Protein AF-A0A7X8D515-F1 (afdb_monomer_lite)

Foldseek 3Di:
DVVVVVVVVVVVVVVVVVVVVQVPPPVNVVVCCCVVPVVVVVVVPPPPPQQAADEDDDDDPPPDPVVVVVVVVQDPRRHDD

Secondary structure (DSSP, 8-state):
-HHHHHHHHHHHHHHHHHHHHHTT-HHHHHHHHIIIIIIHHHHHHSPPSS--SB------SS--HHHHHHHHT--TTTB--

Sequence (81 aa):
MQSMKRRIATIYNLGIKEFYSLARDVALMLLIILMFSGVIYSNSKAKPDSLNKAAIAVVDEDQSTLSARLIDALHEPYFLP

Structure (mmCIF, N/CA/C/O backbone):
data_AF-A0A7X8D515-F1
#
_entry.id   AF-A0A7X8D515-F1
#
loop_
_atom_site.group_PDB
_atom_site.id
_atom_site.type_symbol
_atom_site.label_atom_id
_atom_site.label_alt_id
_atom_site.label_comp_id
_atom_site.label_asym_id
_atom_site.label_entity_id
_atom_site.label_seq_id
_atom_site.pdbx_PDB_ins_code
_atom_site.Cartn_x
_atom_site.Cartn_y
_atom_site.Cartn_z
_atom_site.occupancy
_atom_site.B_iso_or_equiv
_atom_site.auth_seq_id
_atom_site.auth_comp_id
_atom_site.auth_asym_id
_atom_site.auth_atom_id
_atom_site.pdbx_PDB_model_num
ATOM 1 N N . MET A 1 1 ? -11.574 20.061 33.037 1.00 63.19 1 MET A N 1
ATOM 2 C CA . MET A 1 1 ? -10.673 18.899 32.824 1.00 63.19 1 MET A CA 1
ATOM 3 C C . MET A 1 1 ? -11.386 17.538 32.873 1.00 63.19 1 MET A C 1
ATOM 5 O O . MET A 1 1 ? -11.105 16.700 32.028 1.00 63.19 1 MET A O 1
ATOM 9 N N . GLN A 1 2 ? -12.328 17.304 33.800 1.00 73.19 2 GLN A N 1
ATOM 10 C 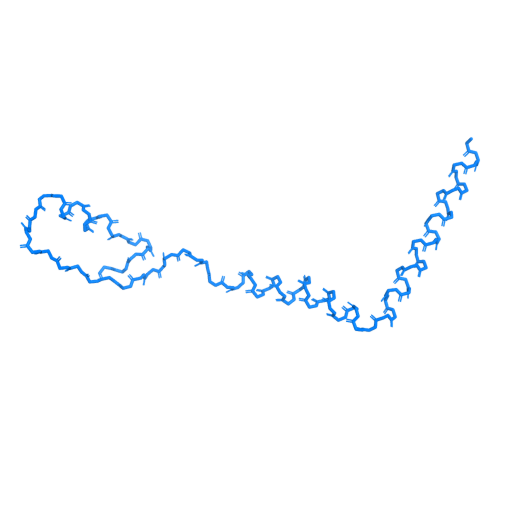CA . GLN A 1 2 ? -13.063 16.024 33.906 1.00 73.19 2 GLN A CA 1
ATOM 11 C C . GLN A 1 2 ? -13.957 15.699 32.690 1.00 73.19 2 GLN A C 1
ATOM 13 O O . GLN A 1 2 ? -14.061 14.545 32.282 1.00 73.19 2 GLN A O 1
ATOM 18 N N . SER A 1 3 ? -14.554 16.715 32.061 1.00 78.94 3 SER A N 1
ATOM 19 C CA . SER A 1 3 ? -15.366 16.558 30.844 1.00 78.94 3 SER A CA 1
ATOM 20 C C . SER A 1 3 ? -14.555 16.057 29.643 1.00 78.94 3 SER A C 1
ATOM 22 O O . SER A 1 3 ? -15.029 15.205 28.896 1.00 78.94 3 SER A O 1
ATOM 24 N N . MET A 1 4 ? -13.316 16.535 29.491 1.00 88.12 4 MET A N 1
ATOM 25 C CA . MET A 1 4 ? -12.406 16.104 28.426 1.00 88.12 4 MET A CA 1
ATOM 26 C C . MET A 1 4 ? -12.025 14.629 28.587 1.00 88.12 4 MET A C 1
ATOM 28 O O . MET A 1 4 ? -12.113 13.862 27.634 1.00 88.12 4 MET A O 1
ATOM 32 N N . LYS A 1 5 ? -11.688 14.208 29.815 1.00 88.38 5 LYS A N 1
ATOM 33 C CA . LYS A 1 5 ? -11.366 12.806 30.119 1.00 88.38 5 LYS A CA 1
ATOM 34 C C . LYS A 1 5 ? -12.534 11.868 29.797 1.00 88.38 5 LYS A C 1
ATOM 36 O O . LYS A 1 5 ? -12.325 10.831 29.178 1.00 88.38 5 LYS A O 1
ATOM 41 N N . ARG A 1 6 ? -13.767 12.260 30.148 1.00 91.44 6 ARG A N 1
ATOM 42 C CA . ARG A 1 6 ? -14.977 11.492 29.803 1.00 91.44 6 ARG A CA 1
ATOM 43 C C . ARG A 1 6 ? -15.199 11.409 28.293 1.00 91.44 6 ARG A C 1
ATOM 45 O O . ARG A 1 6 ? -15.462 10.324 27.795 1.00 91.44 6 ARG A O 1
ATOM 52 N N . ARG A 1 7 ? -15.037 12.517 27.559 1.00 92.81 7 ARG A N 1
ATOM 53 C CA . ARG A 1 7 ? -15.157 12.527 26.090 1.00 92.81 7 ARG A CA 1
ATOM 54 C C . ARG A 1 7 ? -14.161 11.587 25.417 1.00 92.81 7 ARG A C 1
ATOM 56 O O . ARG A 1 7 ? -14.573 10.791 24.582 1.00 92.81 7 ARG A O 1
ATOM 63 N N . ILE A 1 8 ? -12.886 11.643 25.805 1.00 95.12 8 ILE A N 1
ATOM 64 C CA . ILE A 1 8 ? -11.848 10.757 25.256 1.00 95.12 8 ILE A CA 1
ATOM 65 C C . ILE A 1 8 ? -12.193 9.291 25.541 1.00 95.12 8 ILE A C 1
ATOM 67 O O . ILE A 1 8 ? -12.133 8.466 24.634 1.00 95.12 8 ILE A O 1
ATOM 71 N N . ALA A 1 9 ? -12.628 8.972 26.764 1.00 94.88 9 ALA A N 1
ATOM 72 C CA . ALA A 1 9 ? -13.046 7.618 27.115 1.00 94.88 9 ALA A CA 1
ATOM 73 C C . ALA A 1 9 ? -14.246 7.143 26.278 1.00 94.88 9 ALA A C 1
ATOM 75 O O . ALA A 1 9 ? -14.261 6.000 25.827 1.00 94.88 9 ALA A O 1
ATOM 76 N N . THR A 1 10 ? -15.239 8.000 26.025 1.00 95.69 10 THR A N 1
ATOM 77 C CA . THR A 1 10 ? -16.377 7.657 25.160 1.00 95.69 10 THR A CA 1
ATOM 78 C C . THR A 1 10 ? -15.936 7.400 23.722 1.00 95.69 10 THR A C 1
ATOM 80 O O . THR A 1 10 ? -16.334 6.389 23.152 1.00 95.69 10 THR A O 1
ATOM 83 N N . ILE A 1 11 ? -15.092 8.267 23.152 1.00 95.69 11 ILE A N 1
ATOM 84 C CA . ILE A 1 11 ? -14.571 8.111 21.784 1.00 95.69 11 ILE A CA 1
ATOM 85 C C . ILE A 1 11 ? -13.775 6.813 21.661 1.00 95.69 11 ILE A C 1
ATOM 87 O O . ILE A 1 11 ? -13.980 6.066 20.713 1.00 95.69 11 ILE A O 1
ATOM 91 N N . TYR A 1 12 ? -12.920 6.509 22.637 1.00 96.25 12 TYR A N 1
ATOM 92 C CA . TYR A 1 12 ? -12.142 5.272 22.656 1.00 96.25 12 TYR A CA 1
ATOM 93 C C . TYR A 1 12 ? -13.037 4.028 22.698 1.00 96.25 12 TYR A C 1
ATOM 95 O O . TYR A 1 12 ? -12.885 3.120 21.883 1.00 96.25 12 TYR A O 1
ATOM 103 N N . ASN A 1 13 ? -14.022 4.008 23.601 1.00 95.75 13 ASN A N 1
ATOM 104 C CA . ASN A 1 13 ? -14.969 2.898 23.703 1.00 95.75 13 ASN A CA 1
ATOM 105 C C . ASN A 1 13 ? -15.824 2.741 22.440 1.00 95.75 13 ASN A C 1
ATOM 107 O O . ASN A 1 13 ? -16.141 1.618 22.057 1.00 95.75 13 ASN A O 1
ATOM 111 N N . LEU A 1 14 ? -16.214 3.849 21.806 1.00 96.56 14 LEU A N 1
ATOM 112 C CA . LEU A 1 14 ? -16.961 3.814 20.555 1.00 96.56 14 LEU A CA 1
ATOM 113 C C . LEU A 1 14 ? -16.083 3.301 19.413 1.00 96.56 14 LEU A C 1
ATOM 115 O O . LEU A 1 14 ? -16.481 2.371 18.727 1.00 96.56 14 LEU A O 1
ATOM 119 N N . GLY A 1 15 ? -14.864 3.825 19.277 1.00 96.19 15 GLY A N 1
ATOM 120 C CA . GLY A 1 15 ? -13.905 3.378 18.271 1.00 96.19 15 GLY A CA 1
ATOM 121 C C . GLY A 1 15 ? -13.666 1.874 18.352 1.00 96.19 15 GLY A C 1
ATOM 122 O O . GLY A 1 15 ? -13.812 1.181 17.352 1.00 96.19 15 GLY A O 1
ATOM 123 N N . ILE A 1 16 ? -13.410 1.344 19.553 1.00 97.12 16 ILE A N 1
ATOM 124 C CA . ILE A 1 16 ? -13.269 -0.104 19.763 1.00 97.12 16 ILE A CA 1
ATOM 125 C C . ILE A 1 16 ? -14.498 -0.867 19.262 1.00 97.12 16 ILE A C 1
ATOM 127 O O . ILE A 1 16 ? -14.349 -1.866 18.562 1.00 97.12 16 ILE A O 1
ATOM 131 N N . LYS A 1 17 ? -15.711 -0.412 19.594 1.00 95.31 17 LYS A N 1
ATOM 132 C CA . LYS A 1 17 ? -16.947 -1.074 19.150 1.00 95.31 17 LYS A CA 1
ATOM 133 C C . LYS A 1 17 ? -17.070 -1.097 17.631 1.00 95.31 17 LYS A C 1
ATOM 135 O O . LYS A 1 17 ? -17.431 -2.138 17.090 1.00 95.31 17 LYS A O 1
ATOM 140 N N . GLU A 1 18 ? -16.733 0.001 16.964 1.00 95.50 18 GLU A N 1
ATOM 141 C CA . GLU A 1 18 ? -16.770 0.079 15.502 1.00 95.50 18 GLU A CA 1
ATOM 142 C C .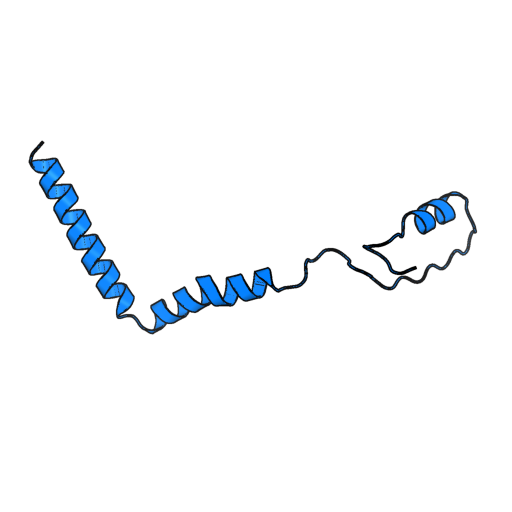 GLU A 1 18 ? -15.738 -0.855 14.860 1.00 95.50 18 GLU A C 1
ATOM 144 O O . GLU A 1 18 ? -16.069 -1.566 13.917 1.00 95.50 18 GLU A O 1
ATOM 149 N N . PHE A 1 19 ? -14.529 -0.975 15.421 1.00 94.62 19 PHE A N 1
ATOM 150 C CA . PHE A 1 19 ? -13.548 -1.961 14.948 1.00 94.62 19 PHE A CA 1
ATOM 151 C C . PHE A 1 19 ? -14.034 -3.406 15.127 1.00 94.62 19 PHE A C 1
ATOM 153 O O . PHE A 1 19 ? -13.864 -4.227 14.228 1.00 94.62 19 PHE A O 1
ATOM 160 N N . TYR A 1 20 ? -14.690 -3.726 16.247 1.00 95.31 20 TYR A N 1
ATOM 161 C CA . TYR A 1 20 ? -15.319 -5.039 16.441 1.00 95.31 20 TYR A CA 1
ATOM 162 C C . TYR A 1 20 ? -16.526 -5.276 15.522 1.00 95.31 20 TYR A C 1
ATOM 164 O O . TYR A 1 20 ? -16.864 -6.425 15.232 1.00 95.31 20 TYR A O 1
ATOM 172 N N . SER A 1 21 ? -17.223 -4.217 15.113 1.00 93.44 21 SER A N 1
ATOM 173 C CA . SER A 1 21 ? -18.295 -4.287 14.118 1.00 93.44 21 SER A CA 1
ATOM 174 C C . SER A 1 21 ? -17.712 -4.600 12.740 1.00 93.44 21 SER A C 1
ATOM 176 O O . SER A 1 21 ? -18.074 -5.605 12.133 1.00 93.44 21 SER A O 1
ATOM 178 N N . LEU A 1 22 ? -16.708 -3.825 12.321 1.00 94.75 22 LEU A N 1
ATOM 179 C CA . LEU A 1 22 ? -15.968 -4.003 11.074 1.00 94.75 22 LEU A CA 1
ATOM 180 C C . LEU A 1 22 ? -15.370 -5.409 10.952 1.00 94.75 22 LEU A C 1
ATOM 182 O O . LEU A 1 22 ? -15.523 -6.051 9.922 1.00 94.75 22 LEU A O 1
ATOM 186 N N . ALA A 1 23 ? -14.750 -5.920 12.019 1.00 93.56 23 ALA A N 1
ATOM 187 C CA . ALA A 1 23 ? -14.133 -7.247 12.022 1.00 93.56 23 ALA A CA 1
ATOM 188 C C . ALA A 1 23 ? -15.130 -8.401 11.805 1.00 93.56 23 ALA A C 1
ATOM 190 O O . ALA A 1 23 ? -14.721 -9.500 11.434 1.00 93.56 23 ALA A O 1
ATOM 191 N N . ARG A 1 24 ? -16.428 -8.177 12.053 1.00 94.81 24 ARG A N 1
ATOM 192 C CA . ARG A 1 24 ? -17.492 -9.166 11.824 1.00 94.81 24 ARG A CA 1
ATOM 193 C C . ARG A 1 24 ? -18.101 -9.086 10.427 1.00 94.81 24 ARG A C 1
ATOM 195 O O . ARG A 1 24 ? -18.753 -10.042 10.014 1.00 94.81 24 ARG A O 1
ATOM 202 N N . ASP A 1 25 ? -17.873 -7.999 9.697 1.00 96.75 25 ASP A N 1
ATOM 203 C CA . ASP A 1 25 ? -18.228 -7.913 8.284 1.00 96.75 25 ASP A CA 1
ATOM 204 C C . ASP A 1 25 ? -17.174 -8.655 7.447 1.00 96.75 25 ASP A C 1
ATOM 206 O O . ASP A 1 25 ? -16.119 -8.126 7.094 1.00 96.75 25 ASP A O 1
ATOM 210 N N . VAL A 1 26 ? -17.453 -9.927 7.155 1.00 95.31 26 VAL A N 1
ATOM 211 C CA . VAL A 1 26 ? -16.525 -10.822 6.447 1.00 95.31 26 VAL A CA 1
ATOM 212 C C . VAL A 1 26 ? -16.196 -10.306 5.045 1.00 95.31 26 VAL A C 1
ATOM 214 O O . VAL A 1 26 ? -15.042 -10.385 4.626 1.00 95.31 26 VAL A O 1
ATOM 217 N N . ALA A 1 27 ? -17.179 -9.767 4.320 1.00 97.00 27 ALA A N 1
ATOM 218 C CA . ALA A 1 27 ? -16.970 -9.281 2.959 1.00 97.00 27 ALA A CA 1
ATOM 219 C C . ALA A 1 27 ? -16.027 -8.072 2.953 1.00 97.00 27 ALA A C 1
ATOM 221 O O . ALA A 1 27 ? -15.067 -8.033 2.179 1.00 97.00 27 ALA A O 1
ATOM 222 N N . LEU A 1 28 ? -16.257 -7.118 3.858 1.00 96.56 28 LEU A N 1
ATOM 223 C CA . LEU A 1 28 ? -15.417 -5.932 3.974 1.00 96.56 28 LEU A CA 1
ATOM 224 C C . LEU A 1 28 ? -14.011 -6.273 4.488 1.00 96.56 28 LEU A C 1
ATOM 226 O O . LEU A 1 28 ? -13.031 -5.754 3.959 1.00 96.56 28 LEU A O 1
ATOM 230 N N . MET A 1 29 ? -13.882 -7.195 5.447 1.00 97.50 29 MET A N 1
ATOM 231 C CA . MET A 1 29 ? -12.577 -7.673 5.923 1.00 97.50 29 MET A CA 1
ATOM 232 C C . MET A 1 29 ? -11.768 -8.362 4.821 1.00 97.50 29 MET A C 1
ATOM 234 O O . MET A 1 29 ? -10.573 -8.095 4.682 1.00 97.50 29 MET A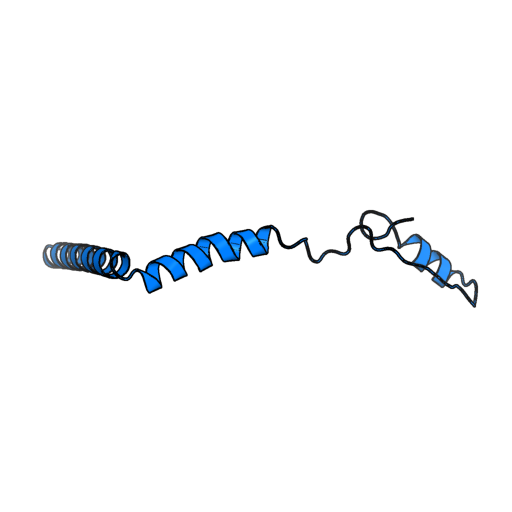 O 1
ATOM 238 N N . LEU A 1 30 ? -12.406 -9.205 4.003 1.00 97.94 30 LEU A N 1
ATOM 239 C CA . LEU A 1 30 ? -11.761 -9.812 2.836 1.00 97.94 30 LEU A CA 1
ATOM 240 C C . LEU A 1 30 ? -11.294 -8.748 1.845 1.00 97.94 30 LEU A C 1
ATOM 242 O O . LEU A 1 30 ? -10.174 -8.835 1.346 1.00 97.94 30 LEU A O 1
ATOM 246 N N . LEU A 1 31 ? -12.114 -7.724 1.594 1.00 97.56 31 LEU A N 1
ATOM 247 C CA . LEU A 1 31 ? -11.746 -6.617 0.717 1.00 97.56 31 LEU A CA 1
ATOM 248 C C . LEU A 1 31 ? -10.561 -5.822 1.275 1.00 97.56 31 LEU A C 1
ATOM 250 O O . LEU A 1 31 ? -9.640 -5.513 0.525 1.00 97.56 31 LEU A O 1
ATOM 254 N N . ILE A 1 32 ? -10.531 -5.541 2.581 1.00 97.00 32 ILE A N 1
ATOM 255 C CA . ILE A 1 32 ? -9.394 -4.883 3.243 1.00 97.00 32 ILE A CA 1
ATOM 256 C C . ILE A 1 32 ? -8.119 -5.712 3.049 1.00 97.00 32 ILE A C 1
ATOM 258 O O . ILE A 1 32 ? -7.118 -5.184 2.571 1.00 97.00 32 ILE A O 1
ATOM 262 N N . ILE A 1 33 ? -8.148 -7.011 3.354 1.00 97.56 33 ILE A N 1
ATOM 263 C CA . ILE A 1 33 ? -6.980 -7.892 3.188 1.00 97.56 33 ILE A CA 1
ATOM 264 C C . ILE A 1 33 ? -6.545 -7.946 1.717 1.00 97.56 33 ILE A C 1
ATOM 266 O O . ILE A 1 33 ? -5.358 -7.840 1.409 1.00 97.56 33 ILE A O 1
ATOM 270 N N . LEU A 1 34 ? -7.495 -8.058 0.788 1.00 96.94 34 LEU A N 1
ATOM 271 C CA . LEU A 1 34 ? -7.210 -8.072 -0.643 1.00 96.94 34 LEU A CA 1
ATOM 272 C C . LEU A 1 34 ? -6.522 -6.777 -1.088 1.00 96.94 34 LEU A C 1
ATOM 274 O O . LEU A 1 34 ? -5.486 -6.837 -1.746 1.00 96.94 34 LEU A O 1
ATOM 278 N N . MET A 1 35 ? -7.063 -5.618 -0.718 1.00 97.44 35 MET A N 1
ATOM 279 C CA . MET A 1 35 ? -6.550 -4.315 -1.149 1.00 97.44 35 MET A CA 1
ATOM 280 C C . MET A 1 35 ? -5.202 -3.987 -0.504 1.00 97.44 35 MET A C 1
ATOM 282 O O . MET A 1 35 ? -4.275 -3.566 -1.189 1.00 97.44 35 MET A O 1
ATOM 286 N N . PHE A 1 36 ? -5.058 -4.223 0.800 1.00 96.12 36 PHE A N 1
ATOM 287 C CA . PHE A 1 36 ? -3.846 -3.865 1.542 1.00 96.12 36 PHE A CA 1
ATOM 288 C C . PHE A 1 36 ? -2.761 -4.945 1.535 1.00 96.12 36 PHE A C 1
ATOM 290 O O . PHE A 1 36 ? -1.669 -4.714 2.044 1.00 96.12 36 PHE A O 1
ATOM 297 N N . SER A 1 37 ? -3.018 -6.128 0.982 1.00 95.31 37 SER A N 1
ATOM 298 C CA . SER A 1 37 ? -1.991 -7.166 0.829 1.00 95.31 37 SER A CA 1
ATOM 299 C C . SER A 1 37 ? -1.902 -7.662 -0.603 1.00 95.31 37 SER A C 1
ATOM 301 O O . SER A 1 37 ? -0.854 -7.513 -1.222 1.00 95.31 37 SER A O 1
ATOM 303 N N . GLY A 1 38 ? -2.988 -8.207 -1.155 1.00 94.88 38 GLY A N 1
ATOM 304 C CA . GLY A 1 38 ? -2.995 -8.782 -2.503 1.00 94.88 38 GLY A CA 1
ATOM 305 C C . GLY A 1 38 ? -2.643 -7.763 -3.588 1.00 94.88 38 GLY A C 1
ATOM 306 O O . GLY A 1 38 ? -1.710 -7.979 -4.360 1.00 94.88 38 GLY A O 1
ATOM 307 N N . VAL A 1 39 ? -3.345 -6.629 -3.615 1.00 94.38 39 VAL A N 1
ATOM 308 C CA . VAL A 1 39 ? -3.130 -5.572 -4.615 1.00 94.38 39 VAL A CA 1
ATOM 309 C C . VAL A 1 39 ? -1.755 -4.934 -4.448 1.00 94.38 39 VAL A C 1
ATOM 311 O O . VAL A 1 39 ? -1.052 -4.764 -5.443 1.00 94.38 39 VAL A O 1
ATOM 314 N N . ILE A 1 40 ? -1.326 -4.637 -3.217 1.00 93.00 40 ILE A N 1
ATOM 315 C CA . ILE A 1 40 ? 0.017 -4.089 -2.965 1.00 93.00 40 ILE A CA 1
ATOM 316 C C . ILE A 1 40 ? 1.094 -5.069 -3.434 1.00 93.00 40 ILE A C 1
ATOM 318 O O . ILE A 1 40 ? 1.962 -4.689 -4.210 1.00 93.00 40 ILE A O 1
ATOM 322 N N . TYR A 1 41 ? 1.006 -6.340 -3.043 1.00 93.06 41 TYR A N 1
ATOM 323 C CA . TYR A 1 41 ? 1.951 -7.373 -3.462 1.00 93.06 41 TYR A CA 1
ATOM 324 C C . TYR A 1 41 ? 1.995 -7.533 -4.985 1.00 93.06 41 TYR A C 1
ATOM 326 O O . TYR A 1 41 ? 3.077 -7.628 -5.563 1.00 93.06 41 TYR A O 1
ATOM 334 N N . SER A 1 42 ? 0.831 -7.528 -5.640 1.00 90.38 42 SER 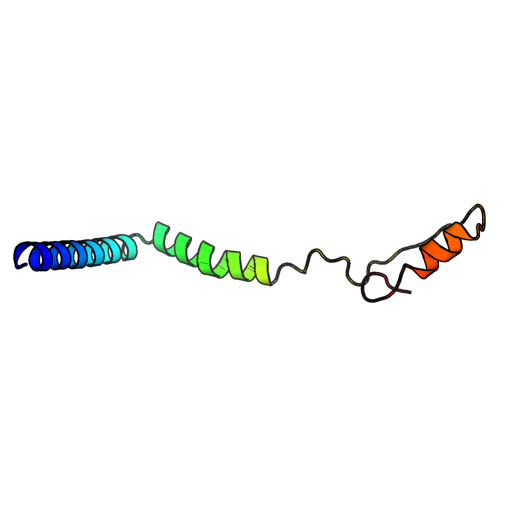A N 1
ATOM 335 C CA . SER A 1 42 ? 0.737 -7.605 -7.098 1.00 90.38 42 SER A CA 1
ATOM 336 C C . SER A 1 42 ? 1.392 -6.403 -7.773 1.00 90.38 42 SER A C 1
ATOM 338 O O . SER A 1 42 ? 2.107 -6.592 -8.748 1.00 90.38 42 SER A O 1
ATOM 340 N N . ASN A 1 43 ? 1.194 -5.186 -7.260 1.00 85.62 43 ASN A N 1
ATOM 341 C CA . ASN A 1 43 ? 1.816 -3.980 -7.814 1.00 85.62 43 ASN A CA 1
ATOM 342 C C . ASN A 1 43 ? 3.322 -3.925 -7.536 1.00 85.62 43 ASN A C 1
ATOM 344 O O . ASN A 1 43 ? 4.087 -3.548 -8.410 1.00 85.62 43 ASN A O 1
ATOM 348 N N . SER A 1 44 ? 3.776 -4.347 -6.353 1.00 81.88 44 SER A N 1
ATOM 349 C CA . SER A 1 44 ? 5.209 -4.408 -6.037 1.00 81.88 44 SER A CA 1
ATOM 350 C C . SER A 1 44 ? 5.958 -5.461 -6.857 1.00 81.88 44 SER A C 1
ATOM 352 O O . SER A 1 44 ? 7.164 -5.338 -7.048 1.00 81.88 44 SER A O 1
ATOM 354 N N . LYS A 1 45 ? 5.267 -6.516 -7.309 1.00 76.94 45 LYS A N 1
ATOM 355 C CA . LYS A 1 45 ? 5.831 -7.559 -8.180 1.00 76.94 45 LYS A CA 1
ATOM 356 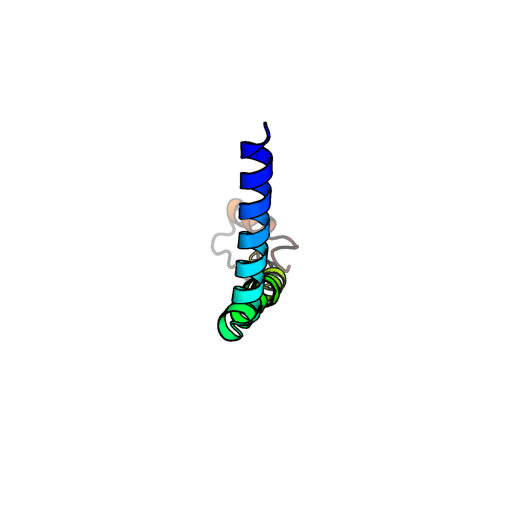C C . LYS A 1 45 ? 5.561 -7.352 -9.661 1.00 76.94 45 LYS A C 1
ATOM 358 O O . LYS A 1 45 ? 6.200 -8.029 -10.470 1.00 76.94 45 LYS A O 1
ATOM 363 N N . ALA A 1 46 ? 4.633 -6.470 -10.024 1.00 69.06 46 ALA A N 1
ATOM 364 C CA . ALA A 1 46 ? 4.530 -5.999 -11.390 1.00 69.06 46 ALA A CA 1
ATOM 365 C C . ALA A 1 46 ? 5.911 -5.449 -11.752 1.00 69.06 46 ALA A C 1
ATOM 367 O O . ALA A 1 46 ? 6.484 -4.646 -11.013 1.00 69.06 46 ALA A O 1
ATOM 368 N N . LYS A 1 47 ? 6.503 -6.020 -12.807 1.00 63.28 47 LYS A N 1
ATOM 369 C CA . LYS A 1 47 ? 7.842 -5.654 -13.268 1.00 63.28 47 LYS A CA 1
ATOM 370 C C . LYS A 1 47 ? 7.915 -4.128 -13.355 1.00 63.28 47 LYS A C 1
ATOM 372 O O . LYS A 1 47 ? 6.925 -3.532 -13.775 1.00 63.28 47 LYS A O 1
ATOM 377 N N . PRO A 1 48 ? 9.036 -3.502 -12.963 1.00 62.09 48 PRO A N 1
ATOM 378 C CA . PRO A 1 48 ? 9.163 -2.067 -13.128 1.00 62.09 48 PRO A CA 1
ATOM 379 C C . PRO A 1 48 ? 8.873 -1.730 -14.594 1.00 62.09 48 PRO A C 1
ATOM 381 O O . PRO A 1 48 ? 9.429 -2.369 -15.484 1.00 62.09 48 PRO A O 1
ATOM 384 N N . ASP A 1 49 ? 8.013 -0.738 -14.832 1.00 58.34 49 ASP A N 1
ATOM 385 C CA . ASP A 1 49 ? 7.700 -0.202 -16.170 1.00 58.34 49 ASP A CA 1
ATOM 386 C C . ASP A 1 49 ? 8.940 0.391 -16.876 1.00 58.34 49 ASP A C 1
ATOM 388 O O . ASP A 1 49 ? 8.849 0.947 -17.971 1.00 58.34 49 ASP A O 1
ATOM 392 N N . SER A 1 50 ? 10.123 0.298 -16.261 1.00 63.81 50 SER A N 1
ATOM 393 C CA . SER A 1 50 ? 11.374 0.622 -16.914 1.00 63.81 50 SER A CA 1
ATOM 394 C C . SER A 1 50 ? 11.692 -0.437 -17.964 1.00 63.81 50 SER A C 1
ATOM 396 O O . SER A 1 50 ? 11.783 -1.634 -17.691 1.00 63.81 50 SER A O 1
ATOM 398 N N . LEU A 1 51 ? 11.887 0.042 -19.189 1.00 64.06 51 LEU A N 1
ATOM 399 C CA . LEU A 1 51 ? 12.451 -0.716 -20.293 1.00 64.06 51 LEU A CA 1
ATOM 400 C C . LEU A 1 51 ? 13.693 -1.470 -19.784 1.00 64.06 51 LEU A C 1
ATOM 402 O O . LEU A 1 51 ? 14.665 -0.851 -19.368 1.00 64.06 51 LEU A O 1
ATOM 406 N N . ASN A 1 52 ? 13.637 -2.796 -19.705 1.00 70.06 52 ASN A N 1
ATOM 407 C CA . ASN A 1 52 ? 14.728 -3.613 -19.181 1.00 70.06 52 ASN A CA 1
ATOM 408 C C . ASN A 1 52 ? 15.031 -4.685 -20.211 1.00 70.06 52 ASN A C 1
ATOM 410 O O . ASN A 1 52 ? 14.180 -5.540 -20.471 1.00 70.06 52 ASN A O 1
ATOM 414 N N . LYS A 1 53 ? 16.227 -4.620 -20.800 1.00 73.31 53 LYS A N 1
ATOM 415 C CA . LYS A 1 53 ? 16.677 -5.550 -21.840 1.00 73.31 53 LYS A CA 1
ATOM 416 C C . LYS A 1 53 ? 15.686 -5.660 -23.003 1.00 73.31 53 LYS A C 1
ATOM 418 O O . LYS A 1 53 ? 15.365 -6.758 -23.457 1.00 73.31 53 LYS A O 1
ATOM 423 N N . ALA A 1 54 ? 15.169 -4.526 -23.470 1.00 76.81 54 ALA A N 1
ATOM 424 C CA . ALA A 1 54 ? 14.333 -4.517 -24.660 1.00 76.81 54 ALA A CA 1
ATOM 425 C C . ALA A 1 54 ? 15.173 -4.891 -25.888 1.00 76.81 54 ALA A C 1
ATOM 427 O O . ALA A 1 54 ? 16.260 -4.351 -26.095 1.00 76.81 54 ALA A O 1
ATOM 428 N N . ALA A 1 55 ? 14.663 -5.821 -26.696 1.00 77.94 55 ALA A N 1
ATOM 429 C CA . ALA A 1 55 ? 15.243 -6.130 -27.995 1.00 77.94 55 ALA A CA 1
ATOM 430 C C . ALA A 1 55 ? 14.900 -4.995 -28.968 1.00 77.94 55 ALA A C 1
ATOM 432 O O . ALA A 1 55 ? 13.722 -4.687 -29.162 1.00 77.94 55 ALA A O 1
ATOM 433 N N . ILE A 1 56 ? 15.919 -4.378 -29.565 1.00 82.81 56 ILE A N 1
ATOM 434 C CA . ILE A 1 56 ? 15.762 -3.318 -30.559 1.00 82.81 56 ILE A CA 1
ATOM 435 C C . ILE A 1 56 ? 16.566 -3.672 -31.810 1.00 82.81 56 ILE A C 1
ATOM 437 O O . ILE A 1 56 ? 17.693 -4.142 -31.719 1.00 82.81 56 ILE A O 1
ATOM 441 N N . ALA A 1 57 ? 15.969 -3.469 -32.981 1.00 85.56 57 ALA A N 1
ATOM 442 C CA . ALA A 1 57 ? 16.657 -3.557 -34.261 1.00 85.56 57 ALA A CA 1
ATOM 443 C C . ALA A 1 57 ? 16.710 -2.151 -34.857 1.00 85.56 57 ALA A C 1
ATOM 445 O O . ALA A 1 57 ? 15.678 -1.482 -34.933 1.00 85.56 57 ALA A O 1
ATOM 446 N N . VAL A 1 58 ? 17.898 -1.700 -35.260 1.00 84.62 58 VAL A N 1
ATOM 447 C CA . VAL A 1 58 ? 18.083 -0.387 -35.886 1.00 84.62 58 VAL A CA 1
ATOM 448 C C . VAL A 1 58 ? 18.360 -0.565 -37.373 1.00 84.62 58 VAL A C 1
ATOM 450 O O . VAL A 1 58 ? 19.205 -1.369 -37.758 1.00 84.62 58 VAL A O 1
ATOM 453 N N . VAL A 1 59 ? 17.648 0.195 -38.203 1.00 88.88 59 VAL A N 1
ATOM 454 C CA . VAL A 1 59 ? 17.896 0.311 -39.644 1.00 88.88 59 VAL A CA 1
ATOM 455 C C . VAL A 1 59 ? 18.329 1.750 -39.909 1.00 88.88 59 VAL A C 1
ATOM 457 O O . VAL A 1 59 ? 17.564 2.673 -39.639 1.00 88.88 59 VAL A O 1
ATOM 460 N N . ASP A 1 60 ? 19.560 1.935 -40.387 1.00 89.12 60 ASP A N 1
ATOM 461 C CA . ASP A 1 60 ? 20.115 3.250 -40.726 1.00 89.12 60 ASP A CA 1
ATOM 462 C C . ASP A 1 60 ? 20.242 3.392 -42.249 1.00 89.12 60 ASP A C 1
ATOM 464 O O . ASP A 1 60 ? 21.137 2.812 -42.867 1.00 89.12 60 ASP A O 1
ATOM 468 N N . GLU A 1 61 ? 19.310 4.130 -42.856 1.00 89.19 61 GLU A N 1
ATOM 469 C CA . GLU A 1 61 ? 19.244 4.337 -44.310 1.00 89.19 61 GLU A CA 1
ATOM 470 C C . GLU A 1 61 ? 20.175 5.458 -44.809 1.00 89.19 61 GLU A C 1
ATOM 472 O O . GLU A 1 61 ? 20.539 5.459 -45.983 1.00 89.19 61 GLU A O 1
ATOM 477 N N . ASP A 1 62 ? 20.580 6.386 -43.933 1.00 89.06 62 ASP A N 1
ATOM 478 C CA . ASP A 1 62 ? 21.333 7.604 -44.293 1.00 89.06 62 ASP A CA 1
ATOM 479 C C . ASP A 1 62 ? 22.762 7.626 -43.709 1.00 89.06 62 ASP A C 1
ATOM 481 O O . ASP A 1 62 ? 23.577 8.470 -44.071 1.00 89.06 62 ASP A O 1
ATOM 485 N N . GLN A 1 63 ? 23.103 6.689 -42.812 1.00 87.94 63 GLN A N 1
ATOM 486 C CA . GLN A 1 63 ? 24.442 6.524 -42.211 1.00 87.94 63 GLN A CA 1
ATOM 487 C C . GLN A 1 63 ? 25.032 7.835 -41.669 1.00 87.94 63 GLN A C 1
ATOM 489 O O . GLN A 1 63 ? 26.224 8.134 -41.798 1.00 87.94 63 GLN A O 1
ATOM 494 N N . SER A 1 64 ? 24.172 8.652 -41.068 1.00 93.25 64 SER A N 1
ATOM 495 C CA . SER A 1 64 ? 24.528 9.985 -40.603 1.00 93.25 64 SER A CA 1
ATOM 496 C C . SER A 1 64 ? 25.335 9.946 -39.296 1.00 93.25 64 SER A C 1
ATOM 498 O O . SER A 1 64 ? 25.226 9.047 -38.463 1.00 93.25 64 SER A O 1
ATOM 500 N N . THR A 1 65 ? 26.109 10.999 -39.024 1.00 90.31 65 THR A N 1
ATOM 501 C CA . THR A 1 65 ? 26.803 11.124 -37.727 1.00 90.31 65 THR A CA 1
ATOM 502 C C . THR A 1 65 ? 25.826 11.261 -36.549 1.00 90.31 65 THR A C 1
ATOM 504 O O . THR A 1 65 ? 26.186 10.970 -35.410 1.00 90.31 65 THR A O 1
ATOM 507 N N . LEU A 1 66 ? 24.591 11.716 -36.794 1.00 89.69 66 LEU A N 1
ATOM 508 C CA . LEU A 1 66 ? 23.554 11.828 -35.768 1.00 89.69 66 LEU A CA 1
ATOM 509 C C . LEU A 1 66 ? 22.940 10.462 -35.428 1.00 89.69 66 LEU A C 1
ATOM 511 O O . LEU A 1 66 ? 22.761 10.169 -34.247 1.00 89.69 66 LEU A O 1
ATOM 515 N N . SER A 1 67 ? 22.653 9.630 -36.434 1.00 90.81 67 SER A N 1
ATOM 516 C CA . SER A 1 67 ? 22.116 8.276 -36.237 1.00 90.81 67 SER A CA 1
ATOM 517 C C . SER A 1 67 ? 23.101 7.400 -35.470 1.00 90.81 67 SER A C 1
ATOM 519 O O . SER A 1 67 ? 22.697 6.771 -34.496 1.00 90.81 67 SER A O 1
ATOM 521 N N . ALA A 1 68 ? 24.398 7.471 -35.784 1.00 89.31 68 ALA A N 1
ATOM 522 C CA . ALA A 1 68 ? 25.438 6.787 -35.010 1.00 89.31 68 ALA A CA 1
ATOM 523 C C . ALA A 1 68 ? 25.401 7.154 -33.511 1.00 89.31 68 ALA A C 1
ATOM 525 O O . ALA A 1 68 ? 25.416 6.277 -32.655 1.00 89.31 68 ALA A O 1
ATOM 526 N N . ARG A 1 69 ? 25.246 8.445 -33.175 1.00 90.50 69 A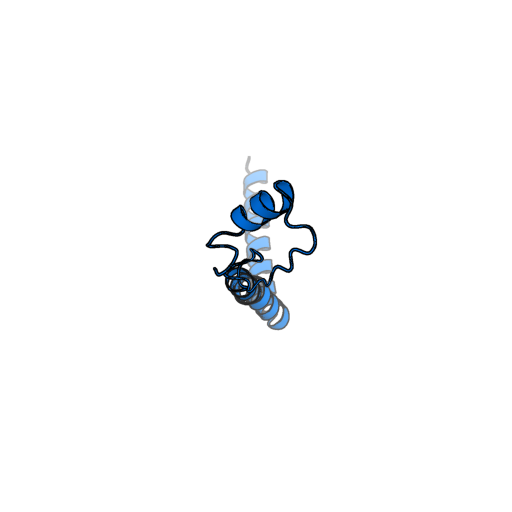RG A N 1
ATOM 527 C CA . ARG A 1 69 ? 25.151 8.900 -31.772 1.00 90.50 69 ARG A CA 1
ATOM 528 C C . ARG A 1 69 ? 23.885 8.422 -31.060 1.00 90.50 69 ARG A C 1
ATOM 530 O O . ARG A 1 69 ? 23.910 8.239 -29.848 1.00 90.50 69 ARG A O 1
ATOM 537 N N . LEU A 1 70 ? 22.777 8.275 -31.786 1.00 88.50 70 LEU A N 1
ATOM 538 C CA . LEU A 1 70 ? 21.528 7.740 -31.237 1.00 88.50 70 LEU A CA 1
ATOM 539 C C . LEU A 1 70 ? 21.629 6.233 -30.989 1.00 88.50 70 LEU A C 1
ATOM 541 O O . LEU A 1 70 ? 21.133 5.763 -29.970 1.00 88.50 70 LEU A O 1
ATOM 545 N N . ILE A 1 71 ? 22.296 5.501 -31.884 1.00 88.69 71 ILE A N 1
ATOM 546 C CA . ILE A 1 71 ? 22.554 4.064 -31.736 1.00 88.69 71 ILE A CA 1
ATOM 547 C C . ILE A 1 71 ? 23.482 3.813 -30.549 1.00 88.69 71 ILE A C 1
ATOM 549 O O . ILE A 1 71 ? 23.159 2.991 -29.700 1.00 88.69 71 ILE A O 1
ATOM 553 N N . ASP A 1 72 ? 24.563 4.584 -30.421 1.00 87.38 72 ASP A N 1
ATOM 554 C CA . ASP A 1 72 ? 25.495 4.481 -29.289 1.00 87.38 72 ASP A CA 1
ATOM 555 C C . ASP A 1 72 ? 24.830 4.793 -27.936 1.00 87.38 72 ASP A C 1
ATOM 557 O O . ASP A 1 72 ? 25.295 4.352 -26.884 1.00 87.38 72 ASP A O 1
ATOM 561 N N . ALA A 1 73 ? 23.725 5.547 -27.936 1.00 85.62 73 ALA A N 1
ATOM 562 C CA . ALA A 1 73 ? 22.951 5.817 -26.729 1.00 85.62 73 ALA A CA 1
ATOM 563 C C . ALA A 1 73 ? 22.094 4.615 -26.279 1.00 85.62 73 ALA A C 1
ATOM 565 O O . ALA A 1 73 ? 21.629 4.606 -25.135 1.00 85.62 73 ALA A O 1
ATOM 566 N N . LEU A 1 74 ? 21.899 3.595 -27.123 1.00 87.19 74 LEU A N 1
ATOM 567 C CA . LEU A 1 74 ? 21.198 2.354 -26.786 1.00 87.19 74 LEU A CA 1
ATOM 568 C C . LEU A 1 74 ? 22.156 1.406 -26.054 1.00 87.19 74 LEU A C 1
ATOM 570 O O . LEU A 1 74 ? 22.885 0.634 -26.665 1.00 87.19 74 LEU A O 1
ATOM 574 N N . HIS A 1 75 ? 22.157 1.466 -24.726 1.00 82.25 75 HIS A N 1
ATOM 575 C CA . HIS A 1 75 ? 23.037 0.650 -23.889 1.00 82.25 75 HIS A CA 1
ATOM 576 C C . HIS A 1 75 ? 22.262 -0.095 -22.794 1.00 82.25 75 HIS A C 1
ATOM 578 O O . HIS A 1 75 ? 21.125 0.245 -22.437 1.00 82.25 75 HIS A O 1
ATOM 584 N N . GLU A 1 76 ? 22.892 -1.132 -22.239 1.00 78.06 76 GLU A N 1
ATOM 585 C CA . GLU A 1 76 ? 22.392 -1.830 -21.055 1.00 78.06 76 GLU A CA 1
ATOM 586 C C . GLU A 1 76 ? 22.260 -0.868 -19.856 1.00 78.06 76 GLU A C 1
ATOM 588 O O . GLU A 1 76 ? 23.064 0.056 -19.721 1.00 78.06 76 GLU A O 1
ATOM 593 N N . PRO A 1 77 ? 21.287 -1.063 -18.941 1.00 77.31 77 PRO A N 1
ATOM 594 C CA . PRO A 1 77 ? 20.369 -2.202 -18.804 1.00 77.31 77 PRO A CA 1
ATOM 595 C C . PRO A 1 77 ? 19.061 -2.079 -19.609 1.00 77.31 77 PRO A C 1
ATOM 597 O O . PRO A 1 77 ? 18.185 -2.939 -19.481 1.00 77.31 77 PRO A O 1
ATOM 600 N N . TYR A 1 78 ? 18.896 -1.015 -20.399 1.00 81.56 78 TYR A N 1
ATOM 601 C CA . TYR A 1 78 ? 17.628 -0.695 -21.062 1.00 81.56 78 TYR A CA 1
ATOM 602 C C . TYR A 1 78 ? 17.431 -1.471 -22.366 1.00 81.56 78 TYR A C 1
ATOM 604 O O . TYR A 1 78 ? 16.345 -2.003 -22.603 1.00 81.56 78 TYR A O 1
ATOM 612 N N . PHE A 1 79 ? 18.492 -1.603 -23.160 1.00 82.19 79 PHE A N 1
ATOM 613 C CA . PHE A 1 79 ? 18.492 -2.319 -24.434 1.00 82.19 79 PHE A CA 1
ATOM 614 C C . PHE A 1 79 ? 19.538 -3.430 -24.418 1.00 82.19 79 PHE A C 1
ATOM 616 O O . PHE A 1 79 ? 20.587 -3.285 -23.793 1.00 82.19 79 PHE A O 1
ATOM 623 N N . LEU A 1 80 ? 19.217 -4.553 -25.059 1.00 74.81 80 LEU A N 1
ATOM 624 C CA . LEU A 1 80 ? 20.200 -5.601 -25.329 1.00 74.81 80 LEU A CA 1
ATOM 625 C C . LEU A 1 80 ? 21.101 -5.160 -26.498 1.00 74.81 80 LEU A C 1
ATOM 627 O O . LEU A 1 80 ? 20.580 -4.503 -27.403 1.00 74.81 80 LEU A O 1
ATOM 631 N N . PRO A 1 81 ? 22.404 -5.494 -26.472 1.00 66.06 81 PRO A N 1
ATOM 632 C CA . PRO A 1 81 ? 23.312 -5.250 -27.591 1.00 66.06 81 PRO A CA 1
ATOM 633 C C . PRO A 1 81 ? 22.953 -6.076 -28.833 1.00 66.06 81 PRO A C 1
ATOM 635 O O . PRO A 1 81 ? 22.378 -7.182 -28.675 1.00 66.06 81 PRO A O 1
#

Radius of gyration: 28.75 Å; chains: 1; bounding box: 45×30×78 Å

pLDDT: mean 87.22, std 10.36, range [58.34, 97.94]